Protein AF-A0A8T3CBW9-F1 (afdb_monomer)

Radius of gyration: 30.49 Å; Cα contacts (8 Å, |Δi|>4): 76; chains: 1; bounding box: 86×43×65 Å

Sequence (97 aa):
MLMKVEGKKDMATEKRDKNNLNLRKRKEVFVYGNYRKYYGYRLHNMEEDPRLQVFKREWFENKDCLDIGCNQGLVTITIAKKFFCRSIVGIDIDKGK

Nearest PDB structures (foldseek):
  6dcb-assembly1_A  TM=9.316E-01  e=9.741E-05  Homo sapiens
  6dcc-assembly1_A  TM=9.600E-01  e=2.064E-04  Homo sapiens
  6f5z-assembly1_A  TM=8.792E-01  e=2.923E+00  Haloferax volcanii DS2
  4kib-assembly1_A  TM=6.991E-01  e=1.203E+00  Streptomyc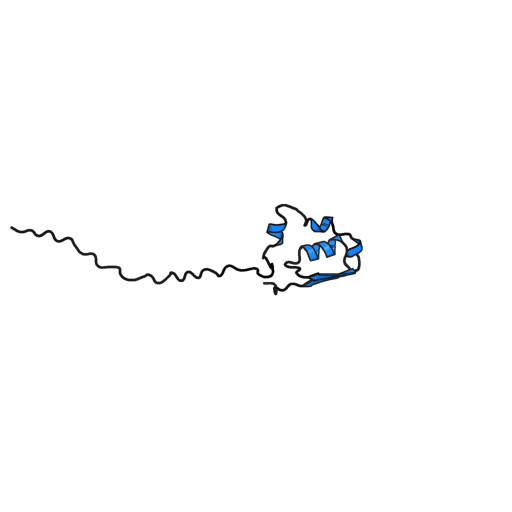es hygroscopicus
  4m6x-assembly1_B  TM=7.360E-01  e=1.940E+00  Streptomyces hygroscopicus

Secondary structure (DSSP, 8-state):
-----PPP----------------------TTS--TTHHHHHTTT-SS-GGGGT--GGGTBT-EEEEET-TTSHHHHHHHHHTTBSEEEEE-SS---

Organism: Dendrobium nobile (NCBI:txid94219)

Mean predicted aligned error: 13.45 Å

Foldseek 3Di:
DDDDDDDDDDDDDDDDPPDPPPPVVPPPDPVVVLDDPPVVVQCVPPPDDVVVVVDDLVVAAQAEEEAEQCRVVPVVVVNCVVSVHVYYDYDHPDPDD

Structure (mmCIF, N/CA/C/O backbone):
data_AF-A0A8T3CBW9-F1
#
_entry.id   AF-A0A8T3CBW9-F1
#
loop_
_atom_site.group_PDB
_atom_site.id
_atom_site.type_symbol
_atom_site.label_atom_id
_atom_site.label_alt_id
_atom_site.label_comp_id
_atom_site.label_asym_id
_atom_site.label_entity_id
_atom_site.label_seq_id
_atom_site.pdbx_PDB_ins_code
_atom_site.Cartn_x
_atom_site.Cartn_y
_atom_site.Cartn_z
_atom_site.occupancy
_atom_site.B_iso_or_equiv
_atom_site.auth_seq_id
_atom_site.auth_comp_id
_atom_site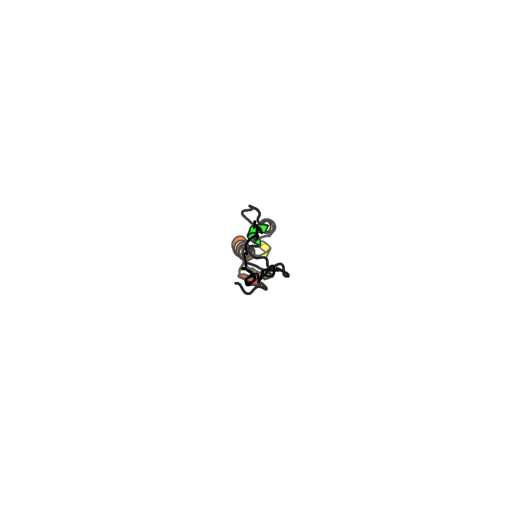.auth_asym_id
_atom_site.auth_atom_id
_atom_site.pdbx_PDB_model_num
ATOM 1 N N . MET A 1 1 ? 73.780 -30.307 -55.888 1.00 39.19 1 MET A N 1
ATOM 2 C CA . MET A 1 1 ? 73.627 -29.577 -54.611 1.00 39.19 1 MET A CA 1
ATOM 3 C C . MET A 1 1 ? 72.465 -28.604 -54.823 1.00 39.19 1 MET A C 1
ATOM 5 O O . MET A 1 1 ? 72.669 -27.583 -55.453 1.00 39.19 1 MET A O 1
ATOM 9 N N . LEU A 1 2 ? 71.186 -29.004 -54.706 1.00 31.02 2 LEU A N 1
ATOM 10 C CA . LEU A 1 2 ? 70.408 -29.200 -53.461 1.00 31.02 2 LEU A CA 1
ATOM 11 C C . LEU A 1 2 ? 70.860 -28.208 -52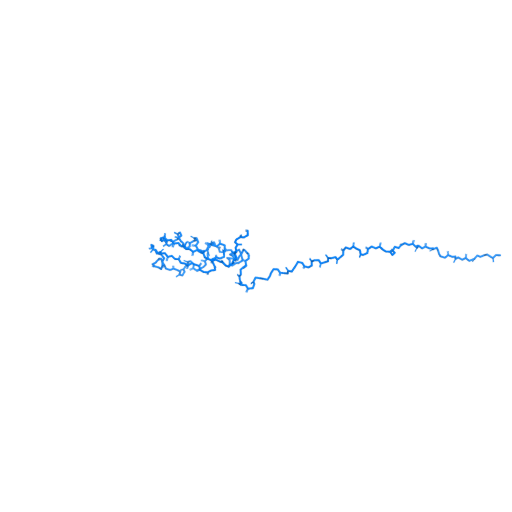.373 1.00 31.02 2 LEU A C 1
ATOM 13 O O . LEU A 1 2 ? 72.019 -28.257 -51.990 1.00 31.02 2 LEU A O 1
ATOM 17 N N . MET A 1 3 ? 70.026 -27.299 -51.862 1.00 32.62 3 MET A N 1
ATOM 18 C CA . MET A 1 3 ? 68.663 -27.539 -51.375 1.00 32.62 3 MET A CA 1
ATOM 19 C C . MET A 1 3 ? 67.740 -26.310 -51.508 1.00 32.62 3 MET A C 1
ATOM 21 O O . MET A 1 3 ? 68.118 -25.191 -51.172 1.00 32.62 3 MET A O 1
ATOM 25 N N . LYS A 1 4 ? 66.494 -26.568 -51.932 1.00 35.81 4 LYS A N 1
ATOM 26 C CA . LYS A 1 4 ? 65.292 -25.789 -51.593 1.00 35.81 4 LYS A CA 1
ATOM 27 C C . LYS A 1 4 ? 65.035 -25.935 -50.090 1.00 35.81 4 LYS A C 1
ATOM 29 O O . LYS A 1 4 ? 65.069 -27.058 -49.593 1.00 35.81 4 LYS A O 1
ATOM 34 N N . VAL A 1 5 ? 64.698 -24.847 -49.402 1.00 40.72 5 VAL A N 1
ATOM 35 C CA . VAL A 1 5 ? 64.028 -24.920 -48.096 1.00 40.72 5 VAL A CA 1
ATOM 36 C C . VAL A 1 5 ? 62.573 -24.526 -48.309 1.00 40.72 5 VAL A C 1
ATOM 38 O O . VAL A 1 5 ? 62.241 -23.362 -48.510 1.00 40.72 5 VAL A O 1
ATOM 41 N N . GLU A 1 6 ? 61.723 -25.547 -48.333 1.00 33.31 6 GLU A N 1
ATOM 42 C CA . GLU A 1 6 ? 60.269 -25.445 -48.322 1.00 33.31 6 GLU A CA 1
ATOM 43 C C . GLU A 1 6 ? 59.801 -25.228 -46.876 1.00 33.31 6 GLU A C 1
ATOM 45 O O . GLU A 1 6 ? 60.030 -26.066 -46.001 1.00 33.31 6 GLU A O 1
ATOM 50 N N . GLY A 1 7 ? 59.142 -24.097 -46.619 1.00 34.97 7 GLY A N 1
ATOM 51 C CA . GLY A 1 7 ? 58.384 -23.875 -45.391 1.00 34.97 7 GLY A CA 1
ATOM 52 C C . GLY A 1 7 ? 57.102 -24.707 -45.417 1.00 34.97 7 GLY A C 1
ATOM 53 O O . GLY A 1 7 ? 56.298 -24.597 -46.341 1.00 34.97 7 GLY A O 1
ATOM 54 N N . LYS A 1 8 ? 56.954 -25.582 -44.421 1.00 36.31 8 LYS A N 1
ATOM 55 C CA . LYS A 1 8 ? 55.854 -26.536 -44.258 1.00 36.31 8 LYS A CA 1
ATOM 56 C C . LYS A 1 8 ? 54.491 -25.864 -44.047 1.00 36.31 8 LYS A C 1
ATOM 58 O O . LYS A 1 8 ? 54.373 -24.816 -43.425 1.00 36.31 8 LYS A O 1
ATOM 63 N N . LYS A 1 9 ? 53.490 -26.583 -44.564 1.00 35.88 9 LYS A N 1
ATOM 64 C CA . LYS A 1 9 ? 52.037 -26.482 -44.376 1.00 35.88 9 LYS A CA 1
ATOM 65 C C . LYS A 1 9 ? 51.643 -26.258 -42.915 1.00 35.88 9 LYS A C 1
ATOM 67 O O . LYS A 1 9 ? 52.218 -26.920 -42.067 1.00 35.88 9 LYS A O 1
ATOM 72 N N . ASP A 1 10 ? 50.547 -25.529 -42.709 1.00 31.22 10 ASP A N 1
ATOM 73 C CA . ASP A 1 10 ? 49.468 -25.992 -41.832 1.00 31.22 10 ASP A CA 1
ATOM 74 C C . ASP A 1 10 ? 48.108 -25.615 -42.432 1.00 31.22 10 ASP A C 1
ATOM 76 O O . ASP A 1 10 ? 47.762 -24.455 -42.640 1.00 31.22 10 ASP A O 1
ATOM 80 N N . MET A 1 11 ? 47.363 -26.660 -42.779 1.00 37.19 11 MET A N 1
ATOM 81 C CA . MET A 1 11 ? 46.034 -26.638 -43.369 1.00 37.19 11 MET A CA 1
ATOM 82 C C . MET A 1 11 ? 45.075 -27.171 -42.306 1.00 37.19 11 MET A C 1
ATOM 84 O O . MET A 1 11 ? 44.904 -28.378 -42.201 1.00 37.19 11 MET A O 1
ATOM 88 N N . ALA A 1 12 ? 44.514 -26.285 -41.489 1.00 36.75 12 ALA A N 1
ATOM 89 C CA . ALA A 1 12 ? 43.310 -26.477 -40.672 1.00 36.75 12 ALA A CA 1
ATOM 90 C C . ALA A 1 12 ? 43.166 -25.201 -39.833 1.00 36.75 12 ALA A C 1
ATOM 92 O O . ALA A 1 12 ? 43.963 -24.946 -38.941 1.00 36.75 12 ALA A O 1
ATOM 93 N N . THR A 1 13 ? 42.215 -24.312 -40.089 1.00 35.38 13 THR A N 1
ATOM 94 C CA . THR A 1 13 ? 40.897 -24.428 -39.452 1.00 35.38 13 THR A CA 1
ATOM 95 C C . THR A 1 13 ? 39.972 -23.330 -39.994 1.00 35.38 13 THR A C 1
ATOM 97 O O . THR A 1 13 ? 39.527 -22.436 -39.284 1.00 35.38 13 THR A O 1
ATOM 100 N N . GLU A 1 14 ? 39.609 -23.411 -41.273 1.00 42.03 14 GLU A N 1
ATOM 101 C CA . GLU A 1 14 ? 38.304 -22.885 -41.674 1.00 42.03 14 GLU A CA 1
ATOM 102 C C . GLU A 1 14 ? 37.230 -23.818 -41.107 1.00 42.03 14 GLU A C 1
ATOM 104 O O . GLU A 1 14 ? 37.128 -24.973 -41.526 1.00 42.03 14 GLU A O 1
ATOM 109 N N . LYS A 1 15 ? 36.454 -23.292 -40.149 1.00 42.47 15 LYS A N 1
ATOM 110 C CA . LYS A 1 15 ? 35.148 -23.741 -39.615 1.00 42.47 15 LYS A CA 1
ATOM 111 C C . LYS A 1 15 ? 35.176 -23.854 -38.093 1.00 42.47 15 LYS A C 1
ATOM 113 O O . LYS A 1 15 ? 35.531 -24.901 -37.558 1.00 42.47 15 LYS A O 1
ATOM 118 N N . ARG A 1 16 ? 34.643 -22.823 -37.425 1.00 42.47 16 ARG A N 1
ATOM 119 C CA . ARG A 1 16 ? 33.536 -22.905 -36.443 1.00 42.47 16 ARG A CA 1
ATOM 120 C C . ARG A 1 16 ? 33.317 -21.544 -35.765 1.00 42.47 16 ARG A C 1
ATOM 122 O O . ARG A 1 16 ? 33.488 -21.419 -34.565 1.00 42.47 16 ARG A O 1
ATOM 129 N N . ASP A 1 17 ? 32.788 -20.577 -36.509 1.00 42.25 17 ASP A N 1
ATOM 130 C CA . ASP A 1 17 ? 31.989 -19.497 -35.906 1.00 42.25 17 ASP A CA 1
ATOM 131 C C . ASP A 1 17 ? 30.505 -19.869 -35.983 1.00 42.25 17 ASP A C 1
ATOM 133 O O . ASP A 1 17 ? 29.678 -19.243 -36.640 1.00 42.25 17 ASP A O 1
ATOM 137 N N . LYS A 1 18 ? 30.164 -20.974 -35.319 1.00 45.19 18 LYS A N 1
ATOM 138 C CA . LYS A 1 18 ? 28.789 -21.302 -34.944 1.00 45.19 18 LYS A CA 1
ATOM 139 C C . LYS A 1 18 ? 28.735 -21.165 -33.431 1.00 45.19 18 LYS A C 1
ATOM 141 O O . LYS A 1 18 ? 29.049 -22.149 -32.776 1.00 45.19 18 LYS A O 1
ATOM 146 N N . ASN A 1 19 ? 28.476 -19.958 -32.911 1.00 44.06 19 ASN A N 1
ATOM 147 C CA . ASN A 1 19 ? 27.892 -19.685 -31.575 1.00 44.06 19 ASN A CA 1
ATOM 148 C C . ASN A 1 19 ? 28.069 -18.225 -31.109 1.00 44.06 19 ASN A C 1
ATOM 150 O O . ASN A 1 19 ? 28.423 -17.968 -29.965 1.00 44.06 19 ASN A O 1
ATOM 154 N N . ASN A 1 20 ? 27.758 -17.240 -31.951 1.00 47.03 20 ASN A N 1
ATOM 155 C CA . ASN A 1 20 ? 27.506 -15.881 -31.460 1.00 47.03 20 ASN A CA 1
ATOM 156 C C . ASN A 1 20 ? 26.111 -15.411 -31.871 1.00 47.03 20 ASN A C 1
ATOM 158 O O . ASN A 1 20 ? 25.917 -14.325 -32.411 1.00 47.03 20 ASN A O 1
ATOM 162 N N . LEU A 1 21 ? 25.101 -16.221 -31.535 1.00 52.69 21 LEU A N 1
ATOM 163 C CA . LEU A 1 21 ? 23.790 -15.662 -31.226 1.00 52.69 21 LEU A CA 1
ATOM 164 C C . LEU A 1 21 ? 23.944 -14.900 -29.908 1.00 52.69 21 LEU A C 1
ATOM 166 O O . LEU A 1 21 ? 23.571 -15.376 -28.839 1.00 52.69 21 LEU A O 1
ATOM 170 N N . ASN A 1 22 ? 24.522 -13.701 -30.000 1.00 49.94 22 ASN A N 1
ATOM 171 C CA . ASN A 1 22 ? 24.310 -12.639 -29.037 1.00 49.94 22 ASN A CA 1
ATOM 172 C C . ASN A 1 22 ? 22.808 -12.339 -29.051 1.00 49.94 22 ASN A C 1
ATOM 174 O O . ASN A 1 22 ? 22.344 -11.375 -29.661 1.00 49.94 22 ASN A O 1
ATOM 178 N N . LEU A 1 23 ? 22.033 -13.177 -28.362 1.00 58.12 23 LEU A N 1
ATOM 179 C CA . LEU A 1 23 ? 20.756 -12.807 -27.789 1.00 58.12 23 LEU A CA 1
ATOM 180 C C . LEU A 1 23 ? 21.089 -11.716 -26.773 1.00 58.12 23 LEU A C 1
ATOM 182 O O . LEU A 1 23 ? 21.169 -11.963 -25.572 1.00 58.12 23 LEU A O 1
ATOM 186 N N . ARG A 1 24 ? 21.344 -10.497 -27.270 1.00 58.44 24 ARG A N 1
ATOM 187 C CA . ARG A 1 24 ? 21.243 -9.275 -26.487 1.00 58.44 24 ARG A CA 1
ATOM 188 C C . ARG A 1 24 ? 19.861 -9.365 -25.867 1.00 58.44 24 ARG A C 1
ATOM 190 O O . ARG A 1 24 ? 18.874 -9.114 -26.559 1.00 58.44 24 ARG A O 1
ATOM 197 N N . LYS A 1 25 ? 19.780 -9.821 -24.609 1.00 61.78 25 LYS A N 1
ATOM 198 C CA . LYS A 1 25 ? 18.542 -9.795 -23.834 1.00 61.78 25 LYS A CA 1
ATOM 199 C C . LYS A 1 25 ? 18.010 -8.390 -24.035 1.00 61.78 25 LYS A C 1
ATOM 201 O O . LYS A 1 25 ? 18.700 -7.431 -23.679 1.00 61.78 25 LYS A O 1
ATOM 206 N N . ARG A 1 26 ? 16.869 -8.266 -24.723 1.00 63.44 26 ARG A N 1
ATOM 207 C CA . ARG A 1 26 ? 16.228 -6.967 -24.917 1.00 63.44 26 ARG A CA 1
ATOM 208 C C . ARG A 1 26 ? 16.154 -6.355 -23.527 1.00 63.44 26 ARG A C 1
ATOM 210 O O . ARG A 1 26 ? 15.648 -7.004 -22.613 1.00 63.44 26 ARG A O 1
ATOM 217 N N . LYS A 1 27 ? 16.778 -5.188 -23.358 1.00 67.50 27 LYS A N 1
ATOM 218 C CA . LYS A 1 27 ? 16.814 -4.485 -22.077 1.00 67.50 27 LYS A CA 1
ATOM 219 C C . LYS A 1 27 ? 15.357 -4.384 -21.624 1.00 67.50 27 LYS A C 1
ATOM 221 O O . LYS A 1 27 ? 14.542 -3.903 -22.407 1.00 67.50 27 LYS A O 1
ATOM 226 N N . GLU A 1 28 ? 15.010 -4.923 -20.454 1.00 71.31 28 GLU A N 1
ATOM 227 C CA . GLU A 1 28 ? 13.652 -4.751 -19.927 1.00 71.31 28 GLU A CA 1
ATOM 228 C C . GLU A 1 28 ? 13.431 -3.241 -19.796 1.00 71.31 28 GLU A C 1
ATOM 230 O O . GLU A 1 28 ? 14.146 -2.558 -19.060 1.00 71.31 28 GLU A O 1
ATOM 235 N N . VAL A 1 29 ? 12.512 -2.707 -20.602 1.00 80.25 29 VAL A N 1
ATOM 236 C CA . VAL A 1 29 ? 12.147 -1.295 -20.566 1.00 80.25 29 VAL A CA 1
ATOM 237 C C . VAL A 1 29 ? 10.879 -1.193 -19.733 1.00 80.25 29 VAL A C 1
ATOM 239 O O . VAL A 1 29 ? 9.821 -1.663 -20.143 1.00 80.25 29 VAL A O 1
ATOM 242 N N . PHE A 1 30 ? 10.994 -0.582 -18.559 1.00 85.25 30 PHE A N 1
ATOM 243 C CA . PHE A 1 30 ? 9.870 -0.309 -17.662 1.00 85.25 30 PHE A CA 1
ATOM 244 C C . PHE A 1 30 ? 9.138 0.960 -18.119 1.00 85.25 30 PHE A C 1
ATOM 246 O O . PHE A 1 30 ? 9.209 1.999 -17.466 1.00 85.25 30 PHE A O 1
ATOM 253 N N . VAL A 1 31 ? 8.495 0.904 -19.292 1.00 90.88 31 VAL A N 1
ATOM 254 C CA . VAL A 1 31 ? 7.865 2.075 -19.943 1.00 90.88 31 VAL A CA 1
ATOM 255 C C . VAL A 1 31 ? 6.731 2.696 -19.124 1.00 90.88 31 VAL A C 1
ATOM 257 O O . VAL A 1 31 ? 6.445 3.876 -19.290 1.00 90.88 31 VAL A O 1
ATOM 260 N N . TYR A 1 32 ? 6.120 1.927 -18.219 1.00 90.44 32 TYR A N 1
ATOM 261 C CA . TYR A 1 32 ? 5.056 2.392 -17.325 1.00 90.44 32 TYR A CA 1
ATOM 262 C C . TYR A 1 32 ? 5.577 2.801 -15.940 1.00 90.44 32 TYR A C 1
ATOM 264 O O . TYR A 1 32 ? 4.793 3.040 -15.030 1.00 90.44 32 TYR A O 1
ATOM 272 N N . GLY A 1 33 ? 6.901 2.841 -15.746 1.00 89.06 33 GLY A N 1
ATOM 273 C CA . GLY A 1 33 ? 7.503 3.066 -14.430 1.00 89.06 33 GLY A CA 1
ATOM 274 C C . GLY A 1 33 ? 7.365 1.872 -13.477 1.00 89.06 33 GLY A C 1
ATOM 275 O O . GLY A 1 33 ? 7.605 1.998 -12.279 1.00 89.06 33 GLY A O 1
ATOM 276 N N . ASN A 1 34 ? 7.017 0.697 -14.000 1.00 89.69 34 ASN A N 1
ATOM 277 C CA . ASN A 1 34 ? 6.799 -0.550 -13.274 1.00 89.69 34 ASN A CA 1
ATOM 278 C C . ASN A 1 34 ? 8.118 -1.256 -12.890 1.00 89.69 34 ASN A C 1
ATOM 280 O O . ASN A 1 34 ? 8.340 -2.438 -13.147 1.00 89.69 34 ASN A O 1
ATOM 284 N N . TYR A 1 35 ? 9.043 -0.505 -12.291 1.00 88.00 35 TYR A N 1
ATOM 285 C CA . TYR A 1 35 ? 10.367 -1.001 -11.930 1.00 88.00 35 TYR A CA 1
ATOM 286 C C . TYR A 1 35 ? 10.283 -2.132 -10.902 1.00 88.00 35 TYR A C 1
ATOM 288 O O . TYR A 1 35 ? 9.665 -2.009 -9.840 1.00 88.00 35 TYR A O 1
ATOM 296 N N . ARG A 1 36 ? 10.995 -3.229 -11.174 1.00 81.81 36 ARG A N 1
ATOM 297 C CA . ARG A 1 36 ? 11.214 -4.279 -10.172 1.00 81.81 36 ARG A CA 1
ATOM 298 C C . ARG A 1 36 ? 12.075 -3.728 -9.038 1.00 81.81 36 ARG A C 1
ATOM 300 O O . ARG A 1 36 ? 13.058 -3.038 -9.296 1.00 81.81 36 ARG A O 1
ATOM 307 N N . LYS A 1 37 ? 11.747 -4.088 -7.791 1.00 79.94 37 LYS A N 1
ATOM 308 C CA . LYS A 1 37 ? 12.456 -3.615 -6.584 1.00 79.94 37 LYS A CA 1
ATOM 309 C C . LYS A 1 37 ? 12.492 -2.085 -6.472 1.00 79.94 37 LYS A C 1
ATOM 311 O O . LYS A 1 37 ? 13.457 -1.532 -5.949 1.00 79.94 37 LYS A O 1
ATOM 316 N N . TYR A 1 38 ? 11.445 -1.408 -6.941 1.00 79.06 38 TYR A N 1
ATOM 317 C CA . TYR A 1 38 ? 11.320 0.049 -6.903 1.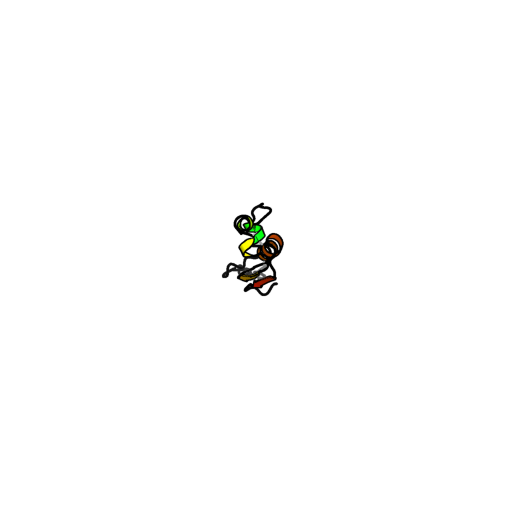00 79.06 38 TYR A CA 1
ATOM 318 C C . TYR A 1 38 ? 11.693 0.652 -5.542 1.00 79.06 38 TYR A C 1
ATOM 320 O O . TYR A 1 38 ? 12.484 1.592 -5.457 1.00 79.06 38 TYR A O 1
ATOM 328 N N . TYR A 1 39 ? 11.190 0.044 -4.469 1.00 80.00 39 TYR A N 1
ATOM 329 C CA . TYR A 1 39 ? 11.459 0.473 -3.100 1.00 80.00 39 TYR A CA 1
ATOM 330 C C . TYR A 1 39 ? 12.891 0.197 -2.627 1.00 80.00 39 TYR A C 1
ATOM 332 O O . TYR A 1 39 ? 13.397 0.943 -1.799 1.00 80.00 39 TYR A O 1
ATOM 340 N N . GLY A 1 40 ? 13.582 -0.800 -3.191 1.00 80.69 40 GLY A N 1
ATOM 341 C CA . GLY A 1 40 ? 14.978 -1.092 -2.852 1.00 80.69 40 GLY A CA 1
ATOM 342 C C . GLY A 1 40 ? 15.942 0.020 -3.274 1.00 80.69 40 GLY A C 1
ATOM 343 O O . GLY A 1 40 ? 16.863 0.342 -2.535 1.00 80.69 40 GLY A O 1
ATOM 344 N N . TYR A 1 41 ? 15.707 0.641 -4.433 1.00 73.38 41 TYR A N 1
ATOM 345 C CA . TYR A 1 41 ? 16.448 1.837 -4.848 1.00 73.38 41 TYR A CA 1
ATOM 346 C C . TYR A 1 41 ? 15.902 3.096 -4.167 1.00 73.38 41 TYR A C 1
ATOM 348 O O . TYR A 1 41 ? 16.666 3.884 -3.630 1.00 73.38 41 TYR A O 1
ATOM 356 N N . ARG A 1 42 ? 14.575 3.286 -4.146 1.00 78.00 42 ARG A N 1
ATOM 357 C CA . ARG A 1 42 ? 13.947 4.515 -3.631 1.00 78.00 42 ARG A CA 1
ATOM 358 C C . ARG A 1 42 ? 14.319 4.819 -2.182 1.00 78.00 42 ARG A C 1
ATOM 360 O O . ARG A 1 42 ? 14.462 5.990 -1.846 1.00 78.00 42 ARG A O 1
ATOM 367 N N . LEU A 1 43 ? 14.438 3.793 -1.342 1.00 81.00 43 LEU A N 1
ATOM 368 C CA . LEU A 1 43 ? 14.669 3.991 0.081 1.00 81.00 43 LEU A CA 1
ATOM 369 C C . LEU A 1 43 ? 16.122 4.347 0.417 1.00 81.00 43 LEU A C 1
ATOM 371 O O . LEU A 1 43 ? 16.305 4.926 1.470 1.00 81.00 43 LEU A O 1
ATOM 375 N N . HIS A 1 44 ? 17.132 4.075 -0.428 1.00 70.44 44 HIS A N 1
ATOM 376 C CA . HIS A 1 44 ? 18.553 4.445 -0.214 1.00 70.44 44 HIS A CA 1
ATOM 377 C C . HIS A 1 44 ? 19.001 4.529 1.272 1.00 70.44 44 HIS A C 1
ATOM 379 O O . HIS A 1 44 ? 19.569 5.535 1.694 1.00 70.44 44 HIS A O 1
ATOM 385 N N . ASN A 1 45 ? 18.762 3.469 2.059 1.00 72.06 45 ASN A N 1
ATOM 386 C CA . ASN A 1 45 ? 19.084 3.338 3.500 1.00 72.06 45 ASN A CA 1
ATOM 387 C C . ASN A 1 45 ? 18.099 3.953 4.514 1.00 72.06 45 ASN A C 1
ATOM 389 O O . ASN A 1 45 ? 18.386 3.966 5.707 1.00 72.06 45 ASN A O 1
ATOM 393 N N . MET A 1 46 ? 16.941 4.438 4.084 1.00 73.81 46 MET A N 1
ATOM 394 C CA . MET A 1 46 ? 15.848 4.823 4.974 1.00 73.81 46 MET A CA 1
ATOM 395 C C . MET A 1 46 ? 15.080 3.582 5.428 1.00 73.81 46 MET A C 1
ATOM 397 O O . MET A 1 46 ? 14.739 2.723 4.613 1.00 73.81 46 MET A O 1
ATOM 401 N N . GLU A 1 47 ? 14.775 3.511 6.724 1.00 79.12 47 GLU A N 1
ATOM 402 C CA . GLU A 1 47 ? 13.942 2.440 7.287 1.00 79.12 47 GLU A CA 1
ATOM 403 C C . GLU A 1 47 ? 12.485 2.525 6.806 1.00 79.12 47 GLU A C 1
ATOM 405 O O . GLU A 1 47 ? 11.818 1.502 6.661 1.00 79.12 47 GLU A O 1
ATOM 410 N N . GLU A 1 48 ? 11.995 3.737 6.521 1.00 84.75 48 GLU A N 1
ATOM 411 C CA . GLU A 1 48 ? 10.612 3.996 6.121 1.00 84.75 48 GLU A CA 1
ATOM 412 C C . GLU A 1 48 ? 10.534 4.946 4.909 1.00 84.75 48 GLU A C 1
ATOM 414 O O . GLU A 1 48 ? 11.383 5.816 4.719 1.00 84.75 48 GLU A O 1
ATOM 419 N N . ASP A 1 49 ? 9.497 4.792 4.076 1.00 90.81 49 ASP A N 1
ATOM 420 C CA . ASP A 1 49 ? 9.232 5.703 2.957 1.00 90.81 49 ASP A CA 1
ATOM 421 C C . ASP A 1 49 ? 8.874 7.115 3.476 1.00 90.81 49 ASP A C 1
ATOM 423 O O . ASP A 1 49 ? 7.892 7.253 4.211 1.00 90.81 49 ASP A O 1
ATOM 427 N N . PRO A 1 50 ? 9.589 8.182 3.061 1.00 91.50 50 PRO A N 1
ATOM 428 C CA . PRO A 1 50 ? 9.362 9.547 3.550 1.00 91.50 50 PRO A CA 1
ATOM 429 C C . PRO A 1 50 ? 7.933 10.066 3.381 1.00 91.50 50 PRO A C 1
ATOM 431 O O . PRO A 1 50 ? 7.498 10.935 4.135 1.00 91.50 50 PRO A O 1
ATOM 434 N N . ARG A 1 51 ? 7.169 9.535 2.416 1.00 93.75 51 ARG A N 1
ATOM 435 C CA . ARG A 1 51 ? 5.766 9.930 2.214 1.00 93.75 51 ARG A CA 1
ATOM 436 C C . ARG A 1 51 ? 4.907 9.628 3.439 1.00 93.75 51 ARG A C 1
ATOM 438 O O . ARG A 1 51 ? 3.977 10.375 3.730 1.00 93.75 51 ARG A O 1
ATOM 445 N N . LEU A 1 52 ? 5.247 8.579 4.187 1.00 93.88 52 LEU A N 1
ATOM 446 C CA . LEU A 1 52 ? 4.533 8.171 5.397 1.00 93.88 52 LEU A CA 1
ATOM 447 C C . LEU A 1 52 ? 4.627 9.207 6.522 1.00 93.88 52 LEU A C 1
ATOM 449 O O . LEU A 1 52 ? 3.790 9.186 7.416 1.00 93.88 52 LEU A O 1
ATOM 453 N N . GLN A 1 53 ? 5.594 10.125 6.466 1.00 93.38 53 GLN A N 1
ATOM 454 C CA . GLN A 1 53 ? 5.733 11.226 7.424 1.00 93.38 53 GLN A CA 1
ATOM 455 C C . GLN A 1 53 ? 4.832 12.423 7.090 1.00 93.38 53 GLN A C 1
ATOM 457 O O . GLN A 1 53 ? 4.564 13.261 7.944 1.00 93.38 53 GLN A O 1
ATOM 462 N N . VAL A 1 54 ? 4.361 12.510 5.843 1.00 96.25 54 VAL A N 1
ATOM 463 C CA . VAL A 1 54 ? 3.510 13.609 5.359 1.00 96.25 54 VAL A CA 1
ATOM 464 C C . VAL A 1 54 ? 2.030 13.225 5.397 1.00 96.25 54 VAL A C 1
ATOM 466 O O . VAL A 1 54 ? 1.158 14.082 5.538 1.00 96.25 54 VAL A O 1
ATOM 469 N N . PHE A 1 55 ? 1.736 11.932 5.270 1.00 97.44 55 PHE A N 1
ATOM 470 C CA . PHE A 1 55 ? 0.382 11.407 5.352 1.00 97.44 55 PHE A CA 1
ATOM 471 C C . PHE A 1 55 ? -0.245 11.644 6.726 1.00 97.44 55 PHE A C 1
ATOM 473 O O . PHE A 1 55 ? 0.363 11.382 7.763 1.00 97.44 55 PHE A O 1
ATOM 480 N N . LYS A 1 56 ? -1.497 12.108 6.721 1.00 98.00 56 LYS A N 1
ATOM 481 C CA . LYS A 1 56 ? -2.268 12.341 7.941 1.00 98.00 56 LYS A CA 1
ATOM 482 C C . LYS A 1 56 ? -3.242 11.198 8.186 1.00 98.00 56 LYS A C 1
ATOM 484 O O . LYS A 1 56 ? -3.882 10.712 7.253 1.00 98.00 56 LYS A O 1
ATOM 489 N N . ARG A 1 57 ? -3.367 10.769 9.443 1.00 97.94 57 ARG A N 1
ATOM 490 C CA . ARG A 1 57 ? -4.166 9.594 9.823 1.00 97.94 57 ARG A CA 1
ATOM 491 C C . ARG A 1 57 ? -5.632 9.726 9.409 1.00 97.94 57 ARG A C 1
ATOM 493 O O . ARG A 1 57 ? -6.213 8.764 8.917 1.00 97.94 57 ARG A O 1
ATOM 500 N N . GLU A 1 58 ? -6.209 10.916 9.532 1.00 98.44 58 GLU A N 1
ATOM 501 C CA . GLU A 1 58 ? -7.606 11.198 9.197 1.00 98.44 58 GLU A CA 1
ATOM 502 C C . GLU A 1 58 ? -7.941 11.005 7.710 1.00 98.44 58 GLU A C 1
ATOM 504 O O . GLU A 1 58 ? -9.115 10.901 7.349 1.00 98.44 58 GLU A O 1
ATOM 509 N N . TRP A 1 59 ? -6.932 10.924 6.836 1.00 98.38 59 TRP A N 1
ATOM 510 C CA . TRP A 1 59 ? -7.128 10.617 5.418 1.00 98.38 59 TRP A CA 1
ATOM 511 C C . TRP A 1 59 ? -7.433 9.140 5.169 1.00 98.38 59 TRP A C 1
ATOM 513 O O . TRP A 1 59 ? -7.956 8.817 4.107 1.00 98.38 59 TRP A O 1
ATOM 523 N N . PHE A 1 60 ? -7.144 8.258 6.130 1.00 98.69 60 PHE A N 1
ATOM 524 C CA . PHE A 1 60 ? -7.164 6.805 5.939 1.00 98.69 60 PHE A CA 1
ATOM 525 C C . PHE A 1 60 ? -7.987 6.063 6.994 1.00 98.69 60 PHE A C 1
ATOM 527 O O . PHE A 1 60 ? -8.628 5.065 6.668 1.00 98.69 60 PHE A O 1
ATOM 534 N N . GLU A 1 61 ? -7.989 6.540 8.240 1.00 98.75 61 GLU A N 1
ATOM 535 C CA . GLU A 1 61 ? -8.582 5.819 9.366 1.00 98.75 61 GLU A CA 1
ATOM 536 C C . GLU A 1 61 ? -10.054 5.463 9.126 1.00 98.75 61 GLU A C 1
ATOM 538 O O . GLU A 1 61 ? -10.889 6.331 8.857 1.00 98.75 61 GLU A O 1
ATOM 543 N N . ASN A 1 62 ? -10.360 4.167 9.240 1.00 98.69 62 ASN A N 1
ATOM 544 C CA . ASN A 1 62 ? -11.684 3.582 9.027 1.00 98.69 62 ASN A CA 1
ATOM 545 C C . ASN A 1 62 ? -12.320 3.934 7.660 1.00 98.69 62 ASN A C 1
ATOM 547 O O . ASN A 1 62 ? -13.547 3.981 7.522 1.00 98.69 62 ASN A O 1
ATOM 551 N N . LYS A 1 63 ? -11.499 4.185 6.633 1.00 98.81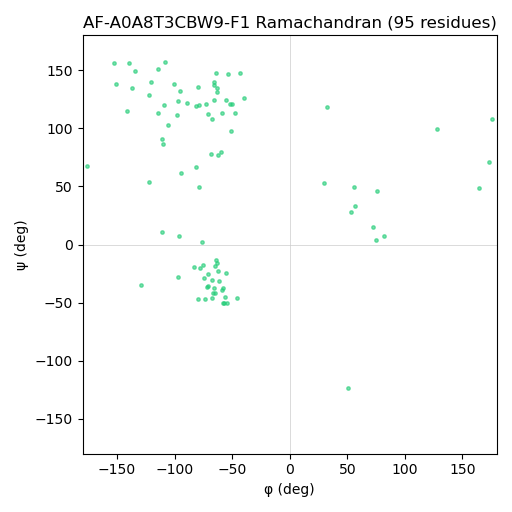 63 LYS A N 1
ATOM 552 C CA . LYS A 1 63 ? -11.943 4.411 5.248 1.00 98.81 63 LYS A CA 1
ATOM 553 C C . LYS A 1 63 ? -11.596 3.233 4.347 1.00 98.81 63 LYS A C 1
ATOM 555 O O . LYS A 1 63 ? -10.670 2.474 4.634 1.00 98.81 63 LYS A O 1
ATOM 560 N N . ASP A 1 64 ? -12.339 3.122 3.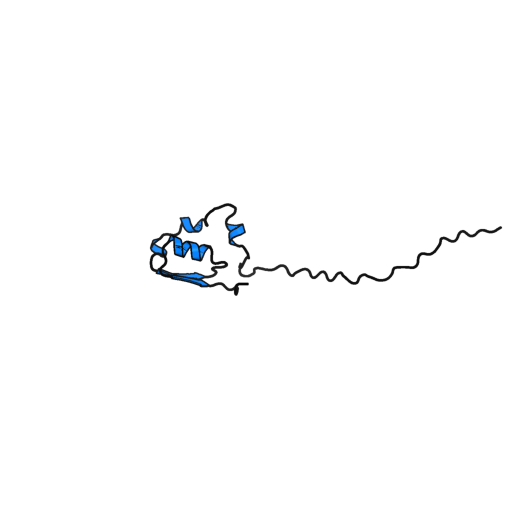250 1.00 98.75 64 ASP A N 1
ATOM 561 C CA . ASP A 1 64 ? -11.987 2.255 2.128 1.00 98.75 64 ASP A CA 1
ATOM 562 C C . ASP A 1 64 ? -11.122 3.054 1.150 1.00 98.75 64 ASP A C 1
ATOM 564 O O . ASP A 1 64 ? -11.526 4.116 0.672 1.00 98.75 64 ASP A O 1
ATOM 568 N N . CYS A 1 65 ? -9.914 2.566 0.892 1.00 98.69 65 CYS A N 1
ATOM 569 C CA . CYS A 1 65 ? -8.905 3.254 0.095 1.00 98.69 65 CYS A CA 1
ATOM 570 C C . CYS A 1 65 ? -8.611 2.500 -1.211 1.00 98.69 65 CYS A C 1
ATOM 572 O O . CYS A 1 65 ? -8.684 1.273 -1.269 1.00 98.69 65 CYS A O 1
ATOM 574 N N . LEU A 1 66 ? -8.212 3.237 -2.249 1.00 98.62 66 LEU A N 1
ATOM 575 C CA . LEU A 1 66 ? -7.710 2.698 -3.515 1.00 98.62 66 LEU A CA 1
ATOM 576 C C . LEU A 1 66 ? -6.301 3.246 -3.760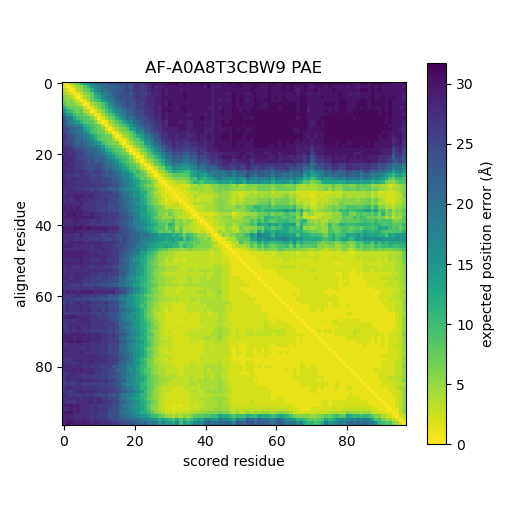 1.00 98.62 66 LEU A C 1
ATOM 578 O O . LEU A 1 66 ? -6.102 4.459 -3.713 1.00 98.62 66 LEU A O 1
ATOM 582 N N . ASP A 1 67 ? -5.349 2.363 -4.045 1.00 98.12 67 ASP A N 1
ATOM 583 C CA . ASP A 1 67 ? -3.977 2.710 -4.416 1.00 98.12 67 ASP A CA 1
ATOM 584 C C . ASP A 1 67 ? -3.697 2.280 -5.861 1.00 98.12 67 ASP A C 1
ATOM 586 O O . ASP A 1 67 ? -3.701 1.090 -6.184 1.00 98.12 67 ASP A O 1
ATOM 590 N N . ILE A 1 68 ? -3.495 3.262 -6.742 1.00 97.38 68 ILE A N 1
ATOM 591 C CA . ILE A 1 68 ? -3.303 3.057 -8.182 1.00 97.38 68 ILE A CA 1
ATOM 592 C C . ILE A 1 68 ? -1.810 3.044 -8.497 1.00 97.38 68 ILE A C 1
ATOM 594 O O . ILE A 1 68 ? -1.106 4.018 -8.241 1.00 97.38 68 ILE A O 1
ATOM 598 N N . GLY A 1 69 ? -1.342 1.963 -9.118 1.00 95.38 69 GLY A N 1
ATOM 599 C CA . GLY A 1 69 ? 0.083 1.733 -9.330 1.00 95.38 69 GLY A CA 1
ATOM 600 C C . GLY A 1 69 ? 0.764 1.291 -8.038 1.00 95.38 69 GLY A C 1
ATOM 601 O O . GLY A 1 69 ? 1.824 1.809 -7.680 1.00 95.38 69 GLY A O 1
ATOM 602 N N . CYS A 1 70 ? 0.146 0.348 -7.318 1.00 95.25 70 CYS A N 1
ATOM 603 C CA . CYS A 1 70 ? 0.647 -0.111 -6.024 1.00 95.25 70 CYS A CA 1
ATOM 604 C C . CYS A 1 70 ? 2.017 -0.808 -6.122 1.00 95.25 70 CYS A C 1
ATOM 606 O O . CYS A 1 70 ? 2.689 -1.004 -5.104 1.00 95.25 70 CYS A O 1
ATOM 608 N N . ASN A 1 71 ? 2.467 -1.166 -7.331 1.00 93.75 71 ASN A N 1
ATOM 609 C CA . ASN A 1 71 ? 3.681 -1.921 -7.602 1.00 93.75 71 ASN A CA 1
ATOM 610 C C . ASN A 1 71 ? 3.712 -3.182 -6.720 1.00 93.75 71 ASN A C 1
ATOM 612 O O . ASN A 1 71 ? 2.770 -3.968 -6.719 1.00 93.75 71 ASN A O 1
ATOM 616 N N . GLN A 1 72 ? 4.759 -3.365 -5.913 1.00 92.00 72 GLN A N 1
ATOM 617 C CA . GLN A 1 72 ? 4.886 -4.483 -4.972 1.00 92.00 72 GLN A CA 1
ATOM 618 C C . GLN A 1 72 ? 4.027 -4.341 -3.698 1.00 92.00 72 GLN A C 1
ATOM 620 O O . GLN A 1 72 ? 4.125 -5.173 -2.802 1.00 92.00 72 GLN A O 1
ATOM 625 N N . GLY A 1 73 ? 3.231 -3.277 -3.570 1.00 93.81 73 GLY A N 1
ATOM 626 C CA . GLY A 1 73 ? 2.289 -3.068 -2.468 1.00 93.81 73 GLY A CA 1
ATOM 627 C C . GLY A 1 73 ? 2.915 -2.654 -1.134 1.00 93.81 73 GLY A C 1
ATOM 628 O O . GLY A 1 73 ? 2.193 -2.517 -0.151 1.00 93.81 73 GLY A O 1
ATOM 629 N N . LEU A 1 74 ? 4.236 -2.436 -1.063 1.00 93.12 74 LEU A N 1
ATOM 630 C CA . LEU A 1 74 ? 4.923 -2.140 0.204 1.00 93.12 74 LEU A CA 1
ATOM 631 C C . LEU A 1 74 ? 4.349 -0.903 0.902 1.00 93.12 74 LEU A C 1
ATOM 633 O O . LEU A 1 74 ? 3.986 -0.973 2.071 1.00 93.12 74 LEU A O 1
ATOM 637 N N . VAL A 1 75 ? 4.204 0.211 0.184 1.00 94.31 75 VAL A N 1
ATOM 638 C CA . VAL A 1 75 ? 3.638 1.434 0.774 1.00 94.31 75 VAL A CA 1
ATOM 639 C C . VAL A 1 75 ? 2.142 1.308 1.022 1.00 94.31 75 VAL A C 1
ATOM 641 O O . VAL A 1 75 ? 1.684 1.757 2.066 1.00 94.31 75 VAL A O 1
ATOM 644 N N . THR A 1 76 ? 1.402 0.629 0.145 1.00 97.25 76 THR A N 1
ATOM 645 C CA . THR A 1 76 ? -0.025 0.323 0.323 1.00 97.25 76 THR A CA 1
ATOM 646 C C . THR A 1 76 ? -0.281 -0.389 1.654 1.00 97.25 76 THR A C 1
ATOM 648 O O . THR A 1 76 ? -1.114 0.040 2.452 1.00 97.25 76 THR A O 1
ATOM 651 N N . ILE A 1 77 ? 0.484 -1.451 1.930 1.00 96.88 77 ILE A N 1
ATOM 652 C CA . ILE A 1 77 ? 0.376 -2.243 3.160 1.00 96.88 77 ILE A CA 1
ATOM 653 C C . ILE A 1 77 ? 0.795 -1.410 4.375 1.00 96.88 77 ILE A C 1
ATOM 655 O O . ILE A 1 77 ? 0.137 -1.478 5.416 1.00 96.88 77 ILE A O 1
ATOM 659 N N . THR A 1 78 ? 1.863 -0.614 4.261 1.00 96.50 78 THR A N 1
ATOM 660 C CA . THR A 1 78 ? 2.305 0.243 5.367 1.00 96.50 78 THR A CA 1
ATOM 661 C C . THR A 1 78 ? 1.270 1.315 5.700 1.00 96.50 78 THR A C 1
ATOM 663 O O . THR A 1 78 ? 0.980 1.503 6.877 1.00 96.50 78 THR A O 1
ATOM 666 N N . ILE A 1 79 ? 0.650 1.956 4.702 1.00 97.94 79 ILE A N 1
ATOM 667 C CA . ILE A 1 79 ? -0.450 2.914 4.905 1.00 97.94 79 ILE A CA 1
ATOM 668 C C . ILE A 1 79 ? -1.609 2.240 5.644 1.00 97.94 79 ILE A C 1
ATOM 670 O O . ILE A 1 79 ? -2.050 2.748 6.674 1.00 97.94 79 ILE A O 1
ATOM 674 N N . ALA A 1 80 ? -2.052 1.072 5.166 1.00 98.19 80 ALA A N 1
ATOM 675 C CA . ALA A 1 80 ? -3.179 0.352 5.753 1.00 98.19 80 ALA A CA 1
ATOM 676 C C . ALA A 1 80 ? -2.976 0.052 7.240 1.00 98.19 80 ALA A C 1
ATOM 678 O O . ALA A 1 80 ? -3.873 0.279 8.051 1.00 98.19 80 ALA A O 1
ATOM 679 N N . LYS A 1 81 ? -1.776 -0.428 7.595 1.00 97.44 81 LYS A N 1
ATOM 680 C CA . LYS A 1 81 ? -1.416 -0.776 8.973 1.00 97.44 81 LYS A CA 1
ATOM 681 C C . LYS A 1 81 ? -1.192 0.457 9.844 1.00 97.44 81 LYS A C 1
ATOM 683 O O . LYS A 1 81 ? -1.702 0.507 10.956 1.00 97.44 81 LYS A O 1
ATOM 688 N N . LYS A 1 82 ? -0.427 1.439 9.356 1.00 97.44 82 LYS A N 1
ATOM 689 C CA . LYS A 1 82 ? -0.012 2.617 10.133 1.00 97.44 82 LYS A CA 1
ATOM 690 C C . LYS A 1 82 ? -1.169 3.572 10.407 1.00 97.44 82 LYS A C 1
ATOM 692 O O . LYS A 1 82 ? -1.219 4.177 11.474 1.00 97.44 82 LYS A O 1
ATOM 697 N N . PHE A 1 83 ? -2.093 3.703 9.457 1.00 98.44 83 PHE A N 1
ATOM 698 C CA . PHE A 1 83 ? -3.198 4.655 9.542 1.00 98.44 83 PHE A CA 1
ATOM 699 C C . PHE A 1 83 ? -4.573 4.002 9.712 1.00 98.44 83 PHE A C 1
ATOM 701 O O . PHE A 1 83 ? -5.577 4.703 9.644 1.00 98.44 83 PHE A O 1
ATOM 708 N N . PHE A 1 84 ? -4.622 2.694 9.987 1.00 98.25 84 PHE A N 1
ATOM 709 C CA . PHE A 1 84 ? -5.842 1.961 10.344 1.00 98.25 84 PHE A CA 1
ATOM 710 C C . PHE A 1 84 ? -6.970 2.097 9.308 1.00 98.25 84 PHE A C 1
ATOM 712 O O . PHE A 1 84 ? -8.113 2.414 9.648 1.00 98.25 84 PHE A O 1
ATOM 719 N N . CYS A 1 85 ? -6.656 1.865 8.029 1.00 98.62 85 CYS A N 1
ATOM 720 C CA . CYS A 1 85 ? -7.682 1.765 6.985 1.00 98.62 85 CYS A CA 1
ATOM 721 C C . CYS A 1 85 ? -8.749 0.728 7.368 1.00 98.62 85 CYS A C 1
ATOM 723 O O . CYS A 1 85 ? -8.423 -0.311 7.943 1.00 98.62 85 CYS A O 1
ATOM 725 N N . ARG A 1 86 ? -10.010 0.959 6.974 1.00 98.62 86 ARG A N 1
ATOM 726 C CA . ARG A 1 86 ? -11.031 -0.103 7.009 1.00 98.62 86 ARG A CA 1
ATOM 727 C C . ARG A 1 86 ? -10.700 -1.173 5.976 1.00 98.62 86 ARG A C 1
ATOM 729 O O . ARG A 1 86 ? -10.721 -2.362 6.277 1.00 98.62 86 ARG A O 1
ATOM 736 N N . SER A 1 87 ? -10.366 -0.735 4.768 1.00 98.62 87 SER A N 1
ATOM 737 C CA . SER A 1 87 ? -9.844 -1.584 3.705 1.00 98.62 87 SER A CA 1
ATOM 738 C C . SER A 1 87 ? -8.962 -0.765 2.761 1.00 98.62 87 SER A C 1
ATOM 740 O O . SER A 1 87 ? -9.097 0.456 2.671 1.00 98.62 87 SER A O 1
ATOM 742 N N . ILE A 1 88 ? -8.039 -1.423 2.059 1.00 98.62 88 ILE A N 1
ATOM 743 C CA . ILE A 1 88 ? -7.317 -0.818 0.937 1.00 98.62 88 ILE A CA 1
ATOM 744 C C . ILE A 1 88 ? -7.236 -1.817 -0.215 1.00 98.62 88 ILE A C 1
ATOM 746 O O . ILE A 1 88 ? -6.922 -2.989 -0.006 1.00 98.62 88 ILE A O 1
ATOM 750 N N . VAL A 1 89 ? -7.511 -1.353 -1.429 1.00 98.44 89 VAL A N 1
ATOM 751 C CA . VAL A 1 89 ? -7.330 -2.122 -2.662 1.00 98.44 89 VAL A CA 1
ATOM 752 C C . VAL A 1 89 ? -6.157 -1.520 -3.422 1.00 98.44 89 VAL A C 1
ATOM 754 O O . VAL A 1 89 ? -6.185 -0.343 -3.767 1.00 98.44 89 VAL A O 1
ATOM 757 N N . GLY A 1 90 ? -5.120 -2.315 -3.672 1.00 97.25 90 GLY A N 1
ATOM 758 C CA . GLY A 1 90 ? -4.021 -1.940 -4.561 1.00 97.25 90 GLY A CA 1
ATOM 759 C C . GLY A 1 90 ? -4.262 -2.486 -5.964 1.00 97.25 90 GLY A C 1
ATOM 760 O O . GLY A 1 90 ? -4.588 -3.665 -6.108 1.00 97.25 90 GLY A O 1
ATOM 761 N N . ILE A 1 91 ? -4.097 -1.648 -6.987 1.00 97.19 91 ILE A N 1
ATOM 762 C CA . ILE A 1 91 ? -4.123 -2.068 -8.392 1.00 97.19 91 ILE A CA 1
ATOM 763 C C . ILE A 1 91 ? -2.795 -1.732 -9.067 1.00 97.19 91 ILE A C 1
ATOM 765 O O . ILE A 1 91 ? -2.236 -0.657 -8.858 1.00 97.19 91 ILE A O 1
ATOM 769 N N . ASP A 1 92 ? -2.304 -2.634 -9.910 1.00 95.62 92 ASP A N 1
ATOM 770 C CA . ASP A 1 92 ? -1.121 -2.411 -10.738 1.00 95.62 92 ASP A CA 1
ATOM 771 C C . ASP A 1 92 ? -1.338 -2.988 -12.142 1.00 95.62 92 ASP A C 1
ATOM 773 O O . ASP A 1 92 ? -2.182 -3.864 -12.346 1.00 95.62 92 ASP A O 1
ATOM 777 N N . ILE A 1 93 ? -0.602 -2.461 -13.120 1.00 94.19 93 ILE A N 1
ATOM 778 C CA . ILE A 1 93 ? -0.668 -2.908 -14.514 1.00 94.19 93 ILE A CA 1
ATOM 779 C C . ILE A 1 93 ? 0.031 -4.259 -14.704 1.00 94.19 93 ILE A C 1
ATOM 781 O O . ILE A 1 93 ? -0.357 -5.044 -15.576 1.00 94.19 93 ILE A O 1
ATOM 785 N N . ASP A 1 94 ? 1.042 -4.548 -13.883 1.00 91.06 94 ASP A N 1
ATOM 786 C CA . ASP A 1 94 ? 1.742 -5.819 -13.928 1.00 91.06 94 ASP A CA 1
ATOM 787 C C . ASP A 1 94 ? 0.923 -6.905 -13.224 1.00 91.06 94 ASP A C 1
ATOM 789 O O . ASP A 1 94 ? 0.661 -6.862 -12.022 1.00 91.06 94 ASP A O 1
ATOM 793 N N . LYS A 1 95 ? 0.574 -7.955 -13.973 1.00 82.12 95 LYS A N 1
ATOM 794 C CA . LYS A 1 95 ? 0.108 -9.216 -13.388 1.00 82.12 95 LYS A CA 1
ATOM 795 C C . LYS A 1 95 ? 1.309 -9.824 -12.665 1.00 82.12 95 LYS A C 1
ATOM 797 O O . LYS A 1 95 ? 2.262 -10.211 -13.340 1.00 82.12 95 LYS A O 1
ATOM 802 N N . GLY A 1 96 ? 1.300 -9.819 -11.329 1.00 67.56 96 GLY A N 1
ATOM 803 C CA . GLY A 1 96 ? 2.423 -10.258 -10.491 1.00 67.56 96 GLY A CA 1
ATOM 804 C C . GLY A 1 96 ? 3.128 -11.499 -11.053 1.00 67.56 96 GLY A C 1
ATOM 805 O O . GLY A 1 96 ? 2.470 -12.485 -11.384 1.00 67.56 96 GLY A O 1
ATOM 806 N N . LYS A 1 97 ? 4.451 -11.404 -11.229 1.00 51.97 97 LYS A N 1
ATOM 807 C CA . LYS A 1 97 ? 5.305 -12.508 -11.691 1.00 51.97 97 LYS A CA 1
ATOM 808 C C . LYS A 1 97 ? 5.740 -13.390 -10.532 1.00 51.97 97 LYS A C 1
ATOM 810 O O . LYS A 1 97 ? 6.119 -12.806 -9.492 1.00 51.97 97 LYS A O 1
#

InterPro domains:
  IPR024160 Bin3-type S-adenosyl-L-methionine binding domain [PS51515] (49-97)
  IPR029063 S-adenosyl-L-methionine-dependent methyltransferase superfamily [G3DSA:3.40.50.150] (29-96)
  IPR029063 S-adenosyl-L-methionine-dependent methyltransferase superfamily [SSF53335] (35-95)
  IPR039772 RNA methyltransferase Bin3-like [PTHR12315] (12-95)

Solvent-accessible surface area (backbone atoms only — not comparable to full-atom values): 6723 Å² total; per-residue (Å²): 133,86,80,87,85,78,84,78,85,87,91,83,79,94,82,81,94,80,80,79,83,76,73,69,71,74,75,88,74,55,87,82,69,71,52,83,65,49,64,70,64,73,36,74,89,49,95,62,67,73,65,69,78,72,60,57,49,88,81,32,47,70,29,81,45,79,39,82,65,32,72,92,33,63,66,59,55,47,48,39,68,77,29,45,32,66,40,71,48,71,42,54,90,68,78,84,129

pLDDT: mean 77.51, std 23.28, range [31.02, 98.81]

=== Feature glossary ===
Each block in this record encodes a different view of the same protein. In brief:

Predicted aligned error. PAE(i, j) answers: if I align the predicted and true structures on residue i, how far off (in Å) do I expect residue j to be? A block-diagonal PAE matrix with low values on the blocks and high values off-diagonal is the signature of a multi-domain protein with confidently predicted domains but uncertain inter-domain orientation.

Contact-map, Ramachandran, and PAE plots. Plot images: a contact map (which residues are close in 3D, as an N×N binary image), a Ramachandran scatter (backbone torsion angles, revealing secondary-structure composition at a glance), and — for AlphaFold structures — a PAE heatmap (pairwise prediction confidence).

Backbone torsions (φ/ψ). φ (phi) and ψ (psi) are the two rotatable backbone dihedrals per residue: φ is the C(i-1)–N–Cα–C torsion, ψ is the N–Cα–C–N(i+1) torsion, both in degrees on (−180°, 180°]. α-helical residues cluster near (−60°, −45°); β-strand residues near (−120°, +130°). A Ramachandran plot is simply a scatter of (φ, ψ) for every residue.

Foldseek 3Di. A 3Di character summarizes, for each residue, the relative orientation of the Cα frame of its nearest spatial neighbor. Because it encodes fold topology rather than chemistry, 3Di alignments detect remote structural similarity that sequence alignment misses.

Radius of gyration, Cα contacts, bounding box. Three whole-structure scalars: the radius of gyration (RMS distance of Cα from centroid, in Å), the count of Cα–Cα contacts (pairs closer than 8 Å and separated by more than four residues in sequence — i.e. tertiary, not loca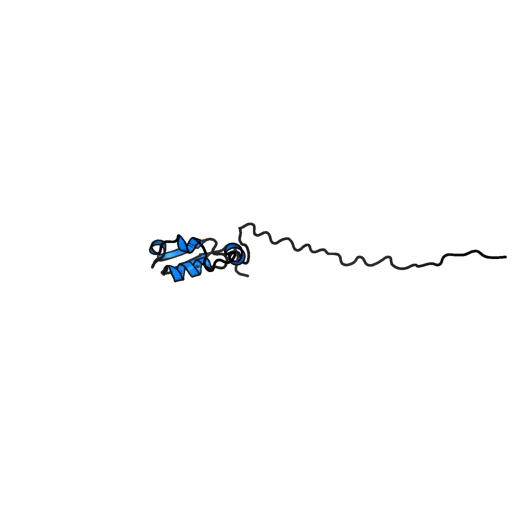l, contacts), and the bounding-box dimensions. Together they distinguish compact globular folds from extended fibres or disordered chains.

Sequence. Sequence gives the chain of amino acids in standard one-letter code (A=alanine, C=cysteine, …, Y=tyrosine), read N→C. It is the only feature that is directly encoded by the gene; all structural features are derived from the folded form of this sequence.

mmCIF coordinates. Atomic coordinates in PDBx/mmCIF format — the same representation the Protein Data Bank distributes. Each line of the _atom_site loop places one backbone atom in Cartesian space (units: ångströms, origin: arbitrary).

Secondary structure (3-state, P-SEA). Three-state secondary structure (P-SEA) collapses the eight DSSP classes into helix (a), strand (b), and coil (c). P-SEA assigns these from Cα geometry alone — distances and angles — without requiring backbone oxygens, so it works on any Cα trace.

InterPro / GO / CATH / organism. Functional annotations link the protein to curated databases. InterPro entries identify conserved domains and families by matching the sequence against member-database signatures (Pfam, PROSITE, CDD, …). Gene Ontology (GO) terms describe molecular function, biological process, and cellular component in a controlled vocabulary. CATH places the structure in a hierarchical fold classification (Class/Architecture/Topology/Homologous-superfamily). The organism is the source species.

B-factor. B-factor (Debye–Waller factor) reflects atomic displacement in the crystal lattice. It is an experimental observable (units Å²), not a prediction; low values mean the atom is pinned down, high values mean it moves or is heterogeneous across the crystal.

Rendered structure images. Structure images are PyMOL renders from six orthogonal camera directions. Cartoon representation draws helices as coils and strands as arrows; sticks shows the backbone as bonds; surface shows the solvent-excluded envelope. Rainbow coloring maps sequence position to hue (blue→red, N→C); chain coloring assigns a distinct color per polypeptid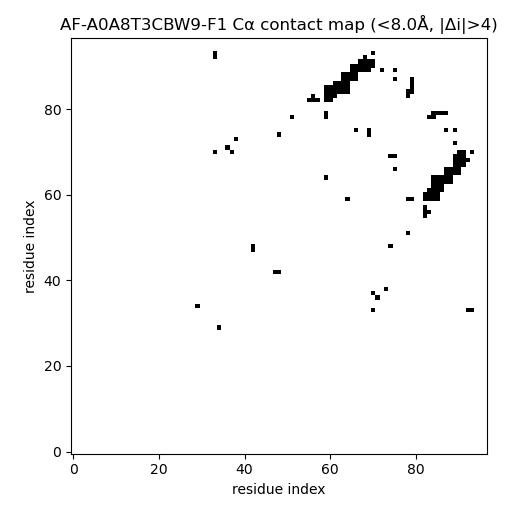e.

Solvent-accessible surface area. Solvent-accessible surface area (SASA) is the area in Å² traced out by the centre of a 1.4 Å probe sphere (a water molecule) rolled over the protein's van der Waals surface (Shrake–Rupley / Lee–Richards construction). Buried residues have near-zero SASA; fully exposed residues can exceed 200 Å². The total SASA scales roughly with the number of surface residues.

Secondary structure (8-state, DSSP). The SS8 string is DSSP's per-residue secondary-structure call. α-helix (H) means an i→i+4 H-bond ladder; β-strand (E) means the residue participates in a β-sheet; 3₁₀ (G) and π (I) are tighter and wider helices; T/S are turns/bends; '-' is loop.

pLDDT. For AlphaFold models, the B-factor field carries pLDDT — the model's own estimate of local accuracy on a 0–100 scale. Regions with pLDDT<50 should be treated as essentially unmodeled; they often correspond to intrinsically disordered segments.

Nearest PDB structures. Nearest PDB neighbors are the top structural matches found by Foldseek when searching this structure against the entire Protein Data Bank. Each hit reports a TM-score (0 to 1; >0.5 almost always implies the same fold) and an E-value. These are *structural* homologs — they may share no detectable sequence similarity.